Protein AF-A0A2V8MDA7-F1 (afdb_monomer_lite)

Secondary structure (DSSP, 8-state):
-HHHHHHHHHHHHHHHHHHHHHT---TT-PPPP---B-TTS-B--TT-----SGGGT-SS-B--B--S-GGGTTTTPBPPB--SSGGG-PPPPTT-

Sequence (96 aa):
MRSWFSISVIAVAVAISVFSLAAISGSGQSAAYRAPRTADGKPNLNGIWQAVNTANWDLQGHAAAKGPVPALGAVFSVPPGLGVVEGDEIPYLPAA

pLDDT: mean 86.14, std 12.44, range [54.81, 97.81]

Structure (mmCIF, N/CA/C/O backbone):
data_AF-A0A2V8MDA7-F1
#
_entry.id   AF-A0A2V8MDA7-F1
#
loop_
_atom_site.group_PDB
_atom_site.id
_atom_site.type_symbol
_atom_site.label_atom_id
_atom_site.label_alt_id
_atom_site.label_comp_id
_atom_site.label_asym_id
_atom_site.label_entity_id
_atom_site.label_seq_id
_atom_site.pdbx_PDB_ins_code
_atom_site.Cartn_x
_atom_site.Cartn_y
_atom_site.Cartn_z
_atom_site.occupancy
_atom_site.B_iso_or_equiv
_atom_site.auth_seq_id
_atom_site.auth_comp_id
_atom_site.auth_asym_id
_atom_site.auth_atom_id
_atom_site.pdbx_PDB_model_num
ATOM 1 N N . MET A 1 1 ? 45.405 20.593 -59.227 1.00 56.84 1 MET A N 1
ATOM 2 C CA . MET A 1 1 ? 45.903 20.898 -57.863 1.00 56.84 1 MET A CA 1
ATOM 3 C C . MET A 1 1 ? 44.784 21.355 -56.926 1.00 56.84 1 MET A C 1
ATOM 5 O O . MET A 1 1 ? 44.617 20.744 -55.883 1.00 56.84 1 MET A O 1
ATOM 9 N N . ARG A 1 2 ? 43.968 22.355 -57.299 1.00 59.09 2 ARG A N 1
ATOM 10 C CA . ARG A 1 2 ? 42.872 22.886 -56.455 1.00 59.09 2 ARG A CA 1
ATOM 11 C C . ARG A 1 2 ? 41.754 21.878 -56.111 1.00 59.09 2 ARG A C 1
ATOM 13 O O . ARG A 1 2 ? 41.305 21.865 -54.977 1.00 59.09 2 ARG A O 1
ATOM 20 N N . SER A 1 3 ? 41.359 20.998 -57.037 1.00 54.81 3 SER A N 1
ATOM 21 C CA . SER A 1 3 ? 40.299 19.993 -56.812 1.00 54.81 3 SER A CA 1
ATOM 22 C C . SER A 1 3 ? 40.706 18.846 -55.878 1.00 54.81 3 SER A C 1
ATOM 24 O O . SER A 1 3 ? 39.897 18.389 -55.079 1.00 54.81 3 SER A O 1
ATOM 26 N N . TRP A 1 4 ? 41.966 18.408 -55.930 1.00 60.44 4 TRP A N 1
ATOM 27 C CA . TRP A 1 4 ? 42.500 17.387 -55.019 1.00 60.44 4 TRP A CA 1
ATOM 28 C C . TRP A 1 4 ? 42.614 17.890 -53.583 1.00 60.44 4 TRP A C 1
ATOM 30 O O . TRP A 1 4 ? 42.355 17.139 -52.651 1.00 60.44 4 TRP A O 1
ATOM 40 N N . PHE A 1 5 ? 42.919 19.176 -53.406 1.00 68.06 5 PHE A N 1
ATOM 41 C CA . PHE A 1 5 ? 42.931 19.803 -52.088 1.00 68.06 5 PHE A CA 1
ATOM 42 C C . PHE A 1 5 ? 41.525 19.837 -51.465 1.00 68.06 5 PHE A C 1
ATOM 44 O O . PHE A 1 5 ? 41.359 19.503 -50.297 1.00 68.06 5 PHE A O 1
ATOM 51 N N . SER A 1 6 ? 40.495 20.162 -52.256 1.00 67.06 6 SER A N 1
ATOM 52 C CA . SER A 1 6 ? 39.100 20.181 -51.794 1.00 67.06 6 SER A CA 1
ATOM 53 C C . SER A 1 6 ? 38.567 18.793 -51.417 1.00 67.06 6 SER A C 1
ATOM 55 O O . SER A 1 6 ? 37.856 18.670 -50.424 1.00 67.06 6 SER A O 1
ATOM 57 N N . ILE A 1 7 ? 38.933 17.744 -52.163 1.00 75.00 7 ILE A N 1
ATOM 58 C CA . ILE A 1 7 ? 38.516 16.360 -51.869 1.00 75.00 7 ILE A CA 1
ATOM 59 C C . ILE A 1 7 ? 39.118 15.87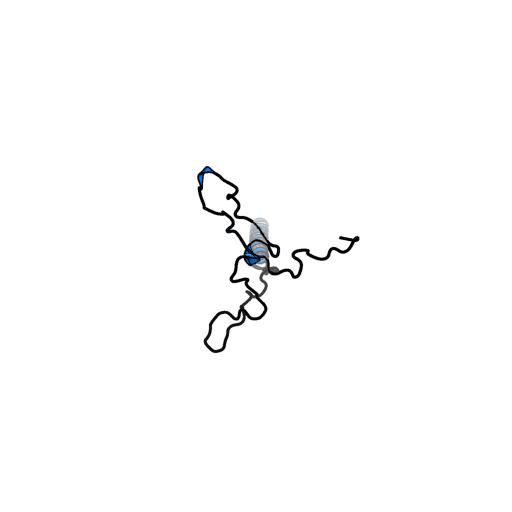8 -50.542 1.00 75.00 7 ILE A C 1
ATOM 61 O O . ILE A 1 7 ? 38.403 15.316 -49.713 1.00 75.00 7 ILE A O 1
ATOM 65 N N . SER A 1 8 ? 40.403 16.153 -50.300 1.00 75.06 8 SER A N 1
ATOM 66 C CA . SER A 1 8 ? 41.068 15.771 -49.050 1.00 75.06 8 SER A CA 1
ATOM 67 C C . SER A 1 8 ? 40.474 16.476 -47.828 1.00 75.06 8 SER A C 1
ATOM 69 O O . SER A 1 8 ? 40.306 15.852 -46.785 1.00 75.06 8 SER A O 1
ATOM 71 N N . VAL A 1 9 ? 40.094 17.752 -47.952 1.00 81.31 9 VAL A N 1
ATOM 72 C CA . VAL A 1 9 ? 39.459 18.507 -46.856 1.00 81.31 9 VAL A CA 1
ATOM 73 C C . VAL A 1 9 ? 38.088 17.928 -46.492 1.00 81.31 9 VAL A C 1
ATOM 75 O O . VAL A 1 9 ? 37.782 17.779 -45.310 1.00 81.31 9 VAL A O 1
ATOM 78 N N . ILE A 1 10 ? 37.280 17.547 -47.486 1.00 82.50 10 ILE A N 1
ATOM 79 C CA . ILE A 1 10 ? 35.962 16.936 -47.252 1.00 82.50 10 ILE A CA 1
ATOM 80 C C . ILE A 1 10 ? 36.112 15.562 -46.590 1.00 82.50 10 ILE A C 1
ATOM 82 O O . ILE A 1 10 ? 35.414 15.271 -45.621 1.00 82.50 10 ILE A O 1
ATOM 86 N N . ALA A 1 11 ? 37.050 14.736 -47.062 1.00 81.88 11 ALA A N 1
ATOM 87 C CA . ALA A 1 11 ? 37.301 13.419 -46.481 1.00 81.88 11 ALA A CA 1
ATOM 88 C C . ALA A 1 11 ? 37.730 13.509 -45.005 1.00 81.88 11 ALA A C 1
ATOM 90 O O . ALA A 1 11 ? 37.251 12.742 -44.170 1.00 81.88 11 ALA A O 1
ATOM 91 N N . VAL A 1 12 ? 38.578 14.486 -44.668 1.00 84.69 12 VAL A N 1
ATOM 92 C CA . VAL A 1 12 ? 39.014 14.737 -43.287 1.00 84.69 12 VAL A CA 1
ATOM 93 C C . VAL A 1 12 ? 37.857 15.232 -42.418 1.00 84.69 12 VAL A C 1
ATOM 95 O O . VAL A 1 12 ? 37.687 14.740 -41.306 1.00 84.69 12 VAL A O 1
ATOM 98 N N . ALA A 1 13 ? 37.022 16.146 -42.919 1.00 82.38 13 ALA A N 1
ATOM 99 C CA . ALA A 1 13 ? 35.858 16.632 -42.178 1.00 82.38 13 ALA A CA 1
ATOM 100 C C . ALA A 1 13 ? 34.865 15.500 -41.862 1.00 82.38 13 ALA A C 1
ATOM 102 O O . ALA A 1 13 ? 34.412 15.383 -40.726 1.00 82.38 13 ALA A O 1
ATOM 103 N N . VAL A 1 14 ? 34.595 14.617 -42.831 1.00 83.88 14 VAL A N 1
ATOM 104 C CA . VAL A 1 14 ? 33.732 13.440 -42.636 1.00 83.88 14 VAL A CA 1
ATOM 105 C C . VAL A 1 14 ? 34.332 12.480 -41.608 1.00 83.88 14 VAL A C 1
ATOM 107 O O . VAL A 1 14 ? 33.622 12.029 -40.711 1.00 83.88 14 VAL A O 1
ATOM 110 N N . ALA A 1 15 ? 35.637 12.203 -41.686 1.00 81.12 15 ALA A N 1
ATOM 111 C CA . ALA A 1 15 ? 36.313 11.339 -40.720 1.00 81.12 15 ALA A CA 1
ATOM 112 C C . ALA A 1 15 ? 36.254 11.910 -39.292 1.00 81.12 15 ALA A C 1
ATOM 114 O O . ALA A 1 15 ? 35.974 11.170 -38.349 1.00 81.12 15 ALA A O 1
ATOM 115 N N . ILE A 1 16 ? 36.443 13.225 -39.134 1.00 82.19 16 ILE A N 1
ATOM 116 C CA . ILE A 1 16 ? 36.327 13.911 -37.840 1.00 82.19 16 ILE A CA 1
ATOM 117 C C . ILE A 1 16 ? 34.893 13.818 -37.312 1.00 82.19 16 ILE A C 1
ATOM 119 O O . ILE A 1 16 ? 34.707 13.447 -36.158 1.00 82.19 16 ILE A O 1
ATOM 123 N N . SER A 1 17 ? 33.877 14.081 -38.140 1.00 75.69 17 SER A N 1
ATOM 124 C CA . SER A 1 17 ? 32.471 13.991 -37.721 1.00 75.69 17 SER A CA 1
ATOM 125 C C . SER A 1 17 ? 32.074 12.578 -37.282 1.00 75.69 17 SER A C 1
ATOM 127 O O . SER A 1 17 ? 31.412 12.423 -36.258 1.00 75.69 17 SER A O 1
ATOM 129 N N . VAL A 1 18 ? 32.511 11.541 -38.004 1.00 76.56 18 VAL A N 1
ATOM 130 C CA . VAL A 1 18 ? 32.260 10.139 -37.625 1.00 76.56 18 VAL A CA 1
ATOM 131 C C . VAL A 1 18 ? 32.960 9.795 -36.307 1.00 76.56 18 VAL A C 1
ATOM 133 O O . VAL A 1 18 ? 32.362 9.159 -35.439 1.00 76.56 18 VAL A O 1
ATOM 136 N N . PHE A 1 19 ? 34.195 10.265 -36.114 1.00 75.38 19 PHE A N 1
ATOM 137 C CA . PHE A 1 19 ? 34.934 10.054 -34.871 1.00 75.38 19 PHE A CA 1
ATOM 138 C C . PHE A 1 19 ? 34.295 10.788 -33.678 1.00 75.38 19 PHE A C 1
ATOM 140 O O . PHE A 1 19 ? 34.216 10.235 -32.584 1.00 75.38 19 PHE A O 1
ATOM 147 N N . SER A 1 20 ? 33.763 11.999 -33.885 1.00 71.44 20 SER A N 1
ATOM 148 C CA . SER A 1 20 ? 33.050 12.762 -32.851 1.00 71.44 20 SER A CA 1
ATOM 149 C C . SER A 1 20 ? 31.741 12.102 -32.406 1.00 71.44 20 SER A C 1
ATOM 151 O O . SER A 1 20 ? 31.413 12.171 -31.225 1.00 71.44 20 SER A O 1
ATOM 153 N N . LEU A 1 21 ? 31.015 11.423 -33.305 1.00 65.25 21 LEU A N 1
ATOM 154 C CA . LEU A 1 21 ? 29.817 10.653 -32.937 1.00 65.25 21 LEU A CA 1
ATOM 155 C C . LEU A 1 21 ? 30.158 9.391 -32.126 1.00 65.25 21 LEU A C 1
ATOM 157 O O . LEU A 1 21 ? 29.404 9.022 -31.230 1.00 65.25 21 LEU A O 1
ATOM 161 N N . ALA A 1 22 ? 31.297 8.750 -32.402 1.00 64.75 22 ALA A N 1
ATOM 162 C CA . ALA A 1 22 ? 31.773 7.594 -31.637 1.00 64.75 22 ALA A CA 1
ATOM 163 C C . ALA A 1 22 ? 32.338 7.974 -30.252 1.00 64.75 22 ALA A C 1
ATOM 165 O O . ALA A 1 22 ? 32.392 7.134 -29.357 1.00 64.75 22 ALA A O 1
ATOM 166 N N . ALA A 1 23 ? 32.734 9.238 -30.065 1.00 61.62 23 ALA A N 1
ATOM 167 C CA . ALA A 1 23 ? 33.270 9.775 -28.814 1.00 61.62 23 ALA A CA 1
ATOM 168 C C . ALA A 1 23 ? 32.194 10.296 -27.841 1.00 61.62 23 ALA A C 1
ATOM 170 O O . ALA A 1 23 ? 32.540 10.874 -26.808 1.00 61.62 23 ALA A O 1
ATOM 171 N N . ILE A 1 24 ? 30.901 10.087 -28.128 1.00 65.69 24 ILE A N 1
ATOM 172 C CA . ILE A 1 24 ? 29.829 10.282 -27.144 1.00 65.69 24 ILE A CA 1
ATOM 173 C C . ILE A 1 24 ? 29.948 9.153 -26.114 1.00 65.69 24 ILE A C 1
ATOM 175 O O . ILE A 1 24 ? 29.229 8.156 -26.143 1.00 65.69 24 ILE A O 1
ATOM 179 N N . SER A 1 25 ? 30.905 9.295 -25.202 1.00 62.12 25 SER A N 1
ATOM 180 C CA . SER A 1 25 ? 30.958 8.525 -23.969 1.00 62.12 25 SER A CA 1
ATOM 181 C C . SER A 1 25 ? 29.610 8.700 -23.274 1.00 62.12 25 SER A C 1
ATOM 183 O O . SER A 1 25 ? 29.238 9.823 -22.934 1.00 62.12 25 SER A O 1
ATOM 185 N N . GLY A 1 26 ? 28.855 7.612 -23.112 1.00 63.09 26 GLY A N 1
ATOM 186 C CA . GLY A 1 26 ? 27.552 7.608 -22.453 1.00 63.09 26 GLY A CA 1
ATOM 187 C C . GLY A 1 26 ? 27.675 8.027 -20.990 1.00 63.09 26 GLY A C 1
ATOM 188 O O . GLY A 1 26 ? 27.732 7.184 -20.100 1.00 63.09 26 GLY A O 1
ATOM 189 N N . SER A 1 27 ? 27.675 9.332 -20.724 1.00 63.53 27 SER A N 1
ATOM 190 C CA . SER A 1 27 ? 27.763 9.960 -19.397 1.00 63.53 27 SER A CA 1
ATOM 191 C C . SER A 1 27 ? 26.510 9.758 -18.525 1.00 63.53 27 SER A C 1
ATOM 193 O O . SER A 1 27 ? 26.257 10.521 -17.598 1.00 63.53 27 SER A O 1
ATOM 195 N N . GLY A 1 28 ? 25.735 8.704 -18.801 1.00 60.78 28 GLY A N 1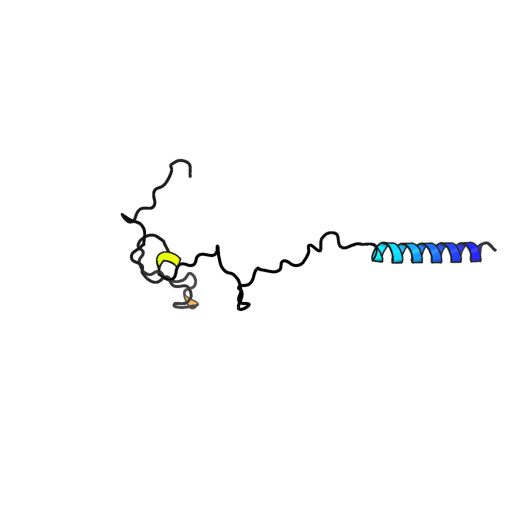
ATOM 196 C CA . GLY A 1 28 ? 24.552 8.280 -18.052 1.00 60.78 28 GLY A CA 1
ATOM 197 C C . GLY A 1 28 ? 24.500 6.777 -17.753 1.00 60.78 28 GLY A C 1
ATOM 198 O O . GLY A 1 28 ? 23.555 6.324 -17.113 1.00 60.78 28 GLY A O 1
ATOM 199 N N . GLN A 1 29 ? 25.493 5.985 -18.175 1.00 67.88 29 GLN A N 1
ATOM 200 C CA . GLN A 1 29 ? 25.583 4.576 -17.781 1.00 67.88 29 GLN A CA 1
ATOM 201 C C . GLN A 1 29 ? 26.228 4.476 -16.399 1.00 67.88 29 GLN A C 1
ATOM 203 O O . GLN A 1 29 ? 27.412 4.180 -16.252 1.00 67.88 29 GLN A O 1
ATOM 208 N N . SER A 1 30 ? 25.424 4.736 -15.366 1.00 73.25 30 SER A N 1
ATOM 209 C CA . SER A 1 30 ? 25.749 4.256 -14.023 1.00 73.25 30 SER A CA 1
ATOM 210 C C . SER A 1 30 ? 25.954 2.742 -14.084 1.00 73.25 30 SER A C 1
ATOM 212 O O . SER A 1 30 ? 25.271 2.049 -14.848 1.00 73.25 30 SER A O 1
ATOM 214 N N . ALA A 1 31 ? 26.890 2.220 -13.289 1.00 80.44 31 ALA A N 1
ATOM 215 C CA . ALA A 1 31 ? 27.028 0.781 -13.128 1.00 80.44 31 ALA A CA 1
ATOM 216 C C . ALA A 1 31 ? 25.652 0.182 -12.796 1.00 80.44 31 ALA A C 1
ATOM 218 O O . ALA A 1 31 ? 24.940 0.692 -11.927 1.00 80.44 31 ALA A O 1
ATOM 219 N N . ALA A 1 32 ? 25.265 -0.884 -13.503 1.00 85.81 32 ALA A N 1
ATOM 220 C CA . ALA A 1 32 ? 24.000 -1.554 -13.241 1.00 85.81 32 ALA A CA 1
ATOM 221 C C . ALA A 1 32 ? 23.958 -1.974 -11.766 1.00 85.81 32 ALA A C 1
ATOM 223 O O . ALA A 1 32 ? 24.826 -2.718 -11.301 1.00 85.81 32 ALA A O 1
ATOM 224 N N . TYR A 1 33 ? 22.969 -1.472 -11.023 1.00 86.94 33 TYR A N 1
ATOM 225 C CA . TYR A 1 33 ? 22.818 -1.824 -9.619 1.00 86.94 33 TYR A CA 1
ATOM 226 C C . TYR A 1 33 ? 22.639 -3.338 -9.487 1.00 86.94 33 TYR A C 1
ATOM 228 O O . TYR A 1 33 ? 21.742 -3.934 -10.087 1.00 86.94 33 TYR A O 1
ATOM 236 N N . ARG A 1 34 ? 23.489 -3.961 -8.671 1.00 89.44 34 ARG A N 1
ATOM 237 C CA . ARG A 1 34 ? 23.367 -5.368 -8.304 1.00 89.44 34 ARG A CA 1
ATOM 238 C C . ARG A 1 34 ? 22.839 -5.455 -6.880 1.00 89.44 34 ARG A C 1
ATOM 240 O O . ARG A 1 34 ? 23.562 -5.155 -5.935 1.00 89.44 34 ARG A O 1
ATOM 247 N N . ALA A 1 35 ? 21.592 -5.899 -6.740 1.00 91.44 35 ALA A N 1
ATOM 248 C CA . ALA A 1 35 ? 20.982 -6.106 -5.432 1.00 91.44 35 ALA A CA 1
ATOM 249 C C . ALA A 1 35 ? 21.796 -7.114 -4.589 1.00 91.44 35 ALA A C 1
ATOM 251 O O . ALA A 1 35 ? 22.234 -8.142 -5.131 1.00 91.44 35 ALA A O 1
ATOM 252 N N . PRO A 1 36 ? 21.990 -6.861 -3.280 1.00 94.75 36 PRO A N 1
ATOM 253 C CA . PRO A 1 36 ? 22.629 -7.806 -2.376 1.00 94.75 36 PRO A CA 1
ATOM 254 C C . PRO A 1 36 ? 21.917 -9.163 -2.363 1.00 94.75 36 PRO A C 1
ATOM 256 O O . PRO A 1 36 ? 20.698 -9.260 -2.532 1.00 94.75 36 PRO A O 1
ATOM 259 N N . ARG A 1 37 ? 22.689 -10.228 -2.140 1.00 96.56 37 ARG A N 1
ATOM 260 C CA . ARG A 1 37 ? 22.180 -11.600 -2.027 1.00 96.56 37 ARG A CA 1
ATOM 261 C C . ARG A 1 37 ? 22.598 -12.214 -0.700 1.00 96.56 37 ARG A C 1
ATOM 263 O O . ARG A 1 37 ? 23.600 -11.811 -0.116 1.00 96.56 37 ARG A O 1
ATOM 270 N N . THR A 1 38 ? 21.813 -13.168 -0.228 1.00 96.62 38 THR A N 1
ATOM 271 C CA . THR A 1 38 ? 22.139 -14.004 0.932 1.00 96.62 38 THR A CA 1
ATOM 272 C C . THR A 1 38 ? 23.234 -15.023 0.579 1.00 96.62 38 THR A C 1
ATOM 274 O O . THR A 1 38 ? 23.574 -15.197 -0.594 1.00 96.62 38 THR A O 1
ATOM 277 N N . ALA A 1 39 ? 23.794 -15.716 1.577 1.00 96.81 39 ALA A N 1
ATOM 278 C CA . ALA A 1 39 ? 24.849 -16.719 1.371 1.00 96.81 39 ALA A CA 1
ATOM 279 C C . ALA A 1 39 ? 24.406 -17.906 0.490 1.00 96.81 39 ALA A C 1
ATOM 281 O O . ALA A 1 39 ? 25.208 -18.456 -0.257 1.00 96.81 39 ALA A O 1
ATOM 282 N N . ASP A 1 40 ? 23.120 -18.262 0.526 1.00 97.00 40 ASP A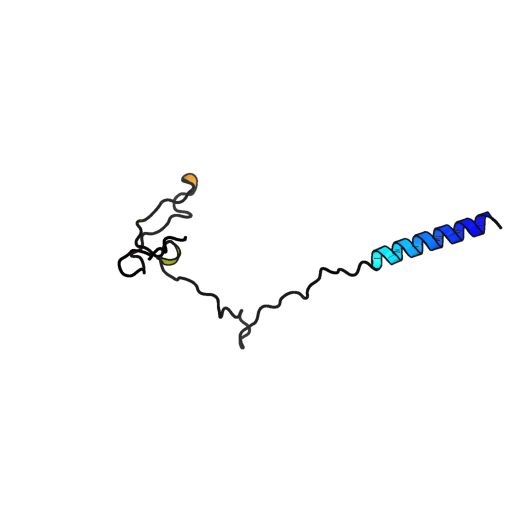 N 1
ATOM 283 C CA . ASP A 1 40 ? 22.482 -19.254 -0.350 1.00 97.00 40 ASP A CA 1
ATOM 284 C C . ASP A 1 40 ? 22.041 -18.667 -1.706 1.00 97.00 40 ASP A C 1
ATOM 286 O O . ASP A 1 40 ? 21.372 -19.325 -2.501 1.00 97.00 40 ASP A O 1
ATOM 290 N N . GLY A 1 41 ? 22.410 -17.416 -1.987 1.00 96.56 41 GLY A N 1
ATOM 291 C CA . GLY A 1 41 ? 22.211 -16.790 -3.281 1.00 96.56 41 GLY A CA 1
ATOM 292 C C . GLY A 1 41 ? 20.768 -16.397 -3.576 1.00 96.56 41 GLY A C 1
ATOM 293 O O . GLY A 1 41 ? 20.449 -16.252 -4.752 1.00 96.56 41 GLY A O 1
ATOM 294 N N . LYS A 1 42 ? 19.894 -16.182 -2.588 1.00 96.75 42 LYS A N 1
ATOM 295 C CA . LYS A 1 42 ? 18.556 -15.580 -2.773 1.00 96.75 42 LYS A CA 1
ATOM 296 C C . LYS A 1 42 ? 18.633 -14.044 -2.708 1.00 96.75 42 LYS A C 1
ATOM 298 O O . LYS A 1 42 ? 19.647 -13.510 -2.254 1.00 96.75 42 LYS A O 1
ATOM 303 N N . PRO A 1 43 ? 17.616 -13.302 -3.186 1.00 95.38 43 PRO A N 1
ATOM 304 C CA . PRO A 1 43 ? 17.540 -11.861 -2.950 1.00 95.38 43 PRO A CA 1
ATOM 305 C C . PRO A 1 43 ? 17.589 -11.549 -1.452 1.00 95.38 43 PRO A C 1
ATOM 307 O O . PRO A 1 43 ? 16.890 -12.182 -0.663 1.00 95.38 43 PRO A O 1
ATOM 310 N N . ASN A 1 44 ? 18.409 -10.579 -1.059 1.00 95.12 44 ASN A N 1
ATOM 311 C CA . ASN A 1 44 ? 18.410 -10.084 0.309 1.00 95.12 44 ASN A CA 1
ATOM 312 C C . ASN A 1 44 ? 17.281 -9.053 0.476 1.00 95.12 44 ASN A C 1
ATOM 314 O O . ASN A 1 44 ? 17.359 -7.971 -0.098 1.00 95.12 44 ASN A O 1
ATOM 318 N N . LEU A 1 45 ? 16.248 -9.397 1.250 1.00 93.94 45 LEU A N 1
ATOM 319 C CA . LEU A 1 45 ? 15.090 -8.532 1.522 1.00 93.94 45 LEU A CA 1
ATOM 320 C C . LEU A 1 45 ? 15.169 -7.830 2.888 1.00 93.94 45 LEU A C 1
ATOM 322 O O . LEU A 1 45 ? 14.188 -7.239 3.330 1.00 93.94 45 LEU A O 1
ATOM 326 N N . ASN A 1 46 ? 16.312 -7.891 3.580 1.00 93.38 46 ASN A N 1
ATOM 327 C CA . ASN A 1 46 ? 16.479 -7.163 4.837 1.00 93.38 46 ASN A CA 1
ATOM 328 C C . ASN A 1 46 ? 16.245 -5.661 4.615 1.00 93.38 46 ASN A C 1
ATOM 330 O O . ASN A 1 46 ? 16.815 -5.067 3.701 1.00 93.38 46 ASN A O 1
ATOM 334 N N . GLY A 1 47 ? 15.410 -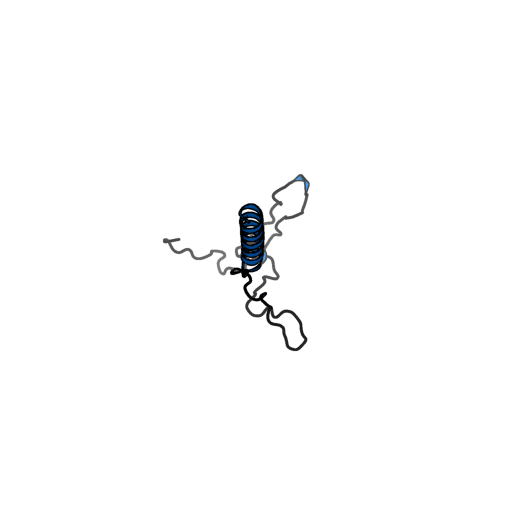5.058 5.463 1.00 91.62 47 GLY A N 1
ATOM 335 C CA . GLY A 1 47 ? 14.967 -3.667 5.322 1.00 91.62 47 GLY A CA 1
ATOM 336 C C . GLY A 1 47 ? 13.660 -3.489 4.540 1.00 91.62 47 GLY A C 1
ATOM 337 O O . GLY A 1 47 ? 13.157 -2.372 4.478 1.00 91.62 47 GLY A O 1
ATOM 338 N N . ILE A 1 48 ? 13.082 -4.563 3.991 1.00 92.06 48 ILE A N 1
ATOM 339 C CA . ILE A 1 48 ? 11.742 -4.568 3.393 1.00 92.06 48 ILE A CA 1
ATOM 340 C C . ILE A 1 48 ? 10.791 -5.271 4.362 1.00 92.06 48 ILE A C 1
ATOM 342 O O . ILE A 1 48 ? 10.992 -6.434 4.706 1.00 92.06 48 ILE A O 1
ATOM 346 N N . TRP A 1 49 ? 9.744 -4.567 4.785 1.00 92.94 49 TRP A N 1
ATOM 347 C CA . TRP A 1 49 ? 8.698 -5.105 5.653 1.00 92.94 49 TRP A CA 1
ATOM 348 C C . TRP A 1 49 ? 7.412 -5.325 4.859 1.00 92.94 49 TRP A C 1
ATOM 350 O O . TRP A 1 49 ? 7.032 -4.487 4.045 1.00 92.94 49 TRP A O 1
ATOM 360 N N . GLN A 1 50 ? 6.741 -6.448 5.110 1.00 93.06 50 GLN A N 1
ATOM 361 C CA . GLN A 1 50 ? 5.461 -6.792 4.496 1.00 93.06 50 GLN A CA 1
ATOM 362 C C . GLN A 1 50 ? 4.438 -7.125 5.583 1.00 93.06 50 GLN A C 1
ATOM 364 O O . GLN A 1 50 ? 4.713 -7.930 6.473 1.00 93.06 50 GLN A O 1
ATOM 369 N N . ALA A 1 51 ? 3.238 -6.558 5.472 1.00 94.81 51 ALA A N 1
ATOM 370 C CA . ALA A 1 51 ? 2.092 -6.990 6.260 1.00 94.81 51 ALA A CA 1
ATOM 371 C C . ALA A 1 51 ? 1.501 -8.278 5.661 1.00 94.81 51 ALA A C 1
ATOM 373 O O . ALA A 1 51 ? 1.154 -8.331 4.482 1.00 94.81 51 ALA A O 1
ATOM 374 N N . VAL A 1 52 ? 1.379 -9.324 6.480 1.00 94.25 52 VAL A N 1
ATOM 375 C CA . VAL A 1 52 ? 0.782 -10.624 6.109 1.00 94.25 52 VAL A CA 1
ATOM 376 C C . VAL A 1 52 ? -0.549 -10.842 6.833 1.00 94.25 52 VAL A C 1
ATOM 378 O O . VAL A 1 52 ? -0.815 -11.893 7.407 1.00 94.25 52 VAL A O 1
ATOM 381 N N . ASN A 1 53 ? -1.376 -9.799 6.849 1.00 94.25 53 ASN A N 1
ATOM 382 C CA . ASN A 1 53 ? -2.709 -9.762 7.448 1.00 94.25 53 ASN A CA 1
ATOM 383 C C . ASN A 1 53 ? -3.553 -8.656 6.776 1.00 94.25 53 ASN A C 1
ATOM 385 O O . ASN A 1 53 ? -3.136 -8.057 5.782 1.00 94.25 53 ASN A O 1
ATOM 389 N N . THR A 1 54 ? -4.740 -8.361 7.313 1.00 95.75 54 THR A N 1
ATOM 390 C CA . THR A 1 54 ? -5.626 -7.309 6.782 1.00 95.75 54 THR A CA 1
ATOM 391 C C . THR A 1 54 ? -5.095 -5.892 6.997 1.00 95.75 54 THR A C 1
ATOM 393 O O . THR A 1 54 ? -5.583 -4.983 6.339 1.00 95.75 54 THR A O 1
ATOM 396 N N . ALA A 1 55 ? -4.056 -5.696 7.821 1.00 95.69 55 ALA A N 1
ATOM 397 C CA . ALA A 1 55 ? -3.409 -4.392 7.980 1.00 95.69 55 ALA A CA 1
ATOM 398 C C . ALA A 1 55 ? -2.652 -3.933 6.720 1.00 95.69 55 ALA A C 1
ATOM 400 O O . ALA A 1 55 ? -2.256 -2.779 6.617 1.00 95.69 55 ALA A O 1
ATOM 401 N N . ASN A 1 56 ? -2.491 -4.823 5.731 1.00 95.06 56 ASN A N 1
ATOM 402 C CA . ASN A 1 56 ? -2.094 -4.449 4.374 1.00 95.06 56 ASN A CA 1
ATOM 403 C C . ASN A 1 56 ? -3.120 -3.525 3.684 1.00 95.06 56 ASN A C 1
ATOM 405 O O . ASN A 1 56 ? -2.748 -2.788 2.775 1.00 95.06 56 ASN A O 1
ATOM 409 N N . TRP A 1 57 ? -4.400 -3.606 4.062 1.00 95.06 57 TRP A N 1
ATOM 410 C CA . TRP A 1 57 ? -5.475 -2.802 3.474 1.00 95.06 57 TRP A CA 1
ATOM 411 C C . TRP A 1 57 ? -5.721 -1.512 4.250 1.00 95.06 57 TRP A C 1
ATOM 413 O O . TRP A 1 57 ? -5.797 -0.452 3.636 1.00 95.06 57 TRP A O 1
ATOM 423 N N . ASP A 1 58 ? -5.817 -1.610 5.575 1.00 94.50 58 ASP A N 1
ATOM 424 C CA . ASP A 1 58 ? -5.950 -0.472 6.486 1.00 94.50 58 ASP A CA 1
ATOM 425 C C . ASP A 1 58 ? -5.441 -0.868 7.880 1.00 94.50 58 ASP A C 1
ATOM 427 O O . ASP A 1 58 ? -5.668 -1.994 8.333 1.00 94.50 58 ASP A O 1
ATOM 431 N N . LEU A 1 59 ? -4.743 0.047 8.552 1.00 94.81 59 LEU A N 1
ATOM 432 C CA . LEU A 1 59 ? -4.239 -0.155 9.909 1.00 94.81 59 LEU A CA 1
ATOM 433 C C . LEU A 1 59 ? -5.370 -0.155 10.944 1.00 94.81 59 LEU A C 1
ATOM 435 O O . LEU A 1 59 ? -5.260 -0.867 11.946 1.00 94.81 59 LEU A O 1
ATOM 439 N N . GLN A 1 60 ? -6.427 0.627 10.717 1.00 95.81 60 GLN A N 1
ATOM 440 C CA . GLN A 1 60 ? -7.611 0.682 11.576 1.00 95.81 60 GLN A CA 1
ATOM 441 C C . GLN A 1 60 ? -8.604 -0.436 11.225 1.00 95.81 60 GLN A C 1
ATOM 443 O O . GLN A 1 60 ? -8.517 -1.094 10.178 1.00 95.81 60 GLN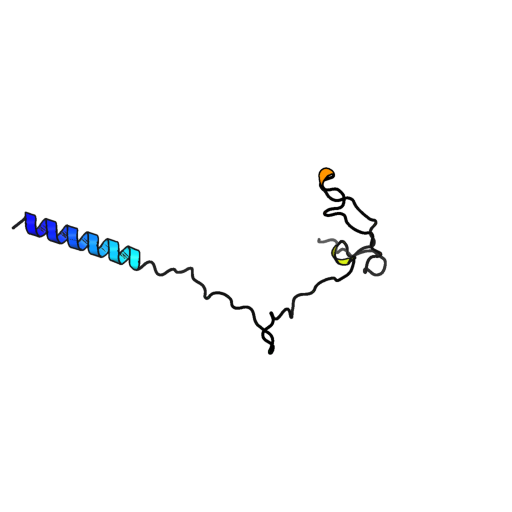 A O 1
ATOM 448 N N . GLY A 1 61 ? -9.542 -0.690 12.135 1.00 96.19 61 GLY A N 1
ATOM 449 C CA . GLY A 1 61 ? -10.655 -1.598 11.903 1.00 96.19 61 GLY A CA 1
ATOM 450 C C . GLY A 1 61 ? -11.488 -1.157 10.700 1.00 96.19 61 GLY A C 1
ATOM 451 O O . GLY A 1 61 ? -11.818 0.015 10.541 1.00 96.19 61 GLY A O 1
ATOM 452 N N . HIS A 1 62 ? -11.845 -2.102 9.830 1.00 96.88 62 HIS A N 1
ATOM 453 C CA . HIS A 1 62 ? -12.592 -1.803 8.611 1.00 96.88 62 HIS A CA 1
ATOM 454 C C . HIS A 1 62 ? -13.529 -2.938 8.202 1.00 96.88 62 HIS A C 1
ATOM 456 O O . HIS A 1 62 ? -13.239 -4.129 8.339 1.00 96.88 62 HIS A O 1
ATOM 462 N N . ALA A 1 63 ? -14.681 -2.554 7.654 1.00 97.81 63 ALA A N 1
ATOM 463 C CA . ALA A 1 63 ? -15.606 -3.480 7.020 1.00 97.81 63 ALA A CA 1
ATOM 464 C C . ALA A 1 63 ? -15.122 -3.869 5.614 1.00 97.81 63 ALA A C 1
ATOM 466 O O . ALA A 1 63 ? -14.260 -3.221 5.021 1.00 97.81 63 ALA A O 1
ATOM 467 N N . ALA A 1 64 ? -15.720 -4.920 5.053 1.00 97.25 64 ALA A N 1
ATOM 468 C CA . ALA A 1 64 ? -15.467 -5.297 3.671 1.00 97.25 64 ALA A CA 1
ATOM 469 C C . ALA A 1 64 ? -15.913 -4.180 2.712 1.00 97.25 64 ALA A C 1
ATOM 471 O O . ALA A 1 64 ? -16.983 -3.592 2.897 1.00 97.25 64 ALA A O 1
ATOM 472 N N . ALA A 1 65 ? -15.143 -3.937 1.652 1.00 96.12 65 ALA A N 1
ATOM 473 C CA . ALA A 1 65 ? -15.469 -2.936 0.641 1.00 96.12 65 ALA A CA 1
ATOM 474 C C . ALA A 1 65 ? -15.380 -3.503 -0.779 1.00 96.12 65 ALA A C 1
ATOM 476 O O . ALA A 1 65 ? -14.548 -4.358 -1.096 1.00 96.12 65 ALA A O 1
ATOM 477 N N . LYS A 1 66 ? -16.253 -3.006 -1.660 1.00 96.25 66 LYS A N 1
ATOM 478 C CA . LYS 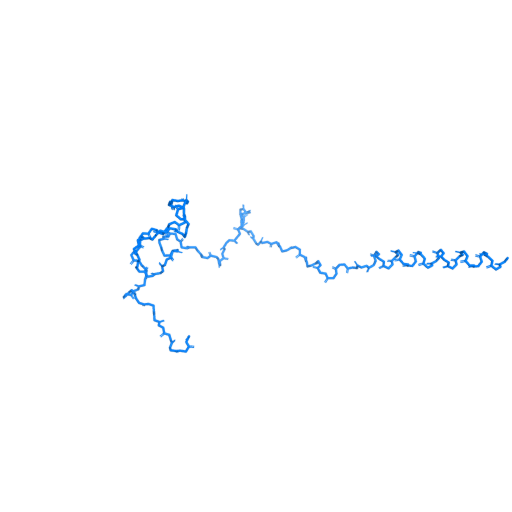A 1 66 ? -16.236 -3.361 -3.083 1.00 96.25 66 LYS A CA 1
ATOM 479 C C . LYS A 1 66 ? -14.984 -2.806 -3.767 1.00 96.25 66 LYS A C 1
ATOM 481 O O . LYS A 1 66 ? -14.513 -1.726 -3.415 1.00 96.25 66 LYS A O 1
ATOM 486 N N . GLY A 1 67 ? -14.510 -3.509 -4.793 1.00 95.06 67 GLY A N 1
ATOM 487 C CA . GLY A 1 67 ? -13.487 -2.980 -5.692 1.00 95.06 67 GLY A CA 1
ATOM 488 C C . GLY A 1 67 ? -14.000 -1.779 -6.510 1.00 95.06 67 GLY A C 1
ATOM 489 O O . GLY A 1 67 ? -15.212 -1.553 -6.607 1.00 95.06 67 GLY A O 1
ATOM 490 N N . PRO A 1 68 ? -13.097 -1.005 -7.136 1.00 94.69 68 PRO A N 1
ATOM 491 C CA . PRO A 1 68 ? -13.445 0.238 -7.826 1.00 94.69 68 PRO A CA 1
ATOM 492 C C . PRO A 1 68 ? -14.249 0.032 -9.120 1.00 94.69 68 PRO A C 1
ATOM 494 O O . PRO A 1 68 ? -14.937 0.950 -9.561 1.00 94.69 68 PRO A O 1
ATOM 497 N N . VAL A 1 69 ? -14.186 -1.156 -9.737 1.00 97.00 69 VAL A N 1
ATOM 498 C CA . VAL A 1 69 ? -14.824 -1.447 -11.032 1.00 97.00 69 VAL A CA 1
ATOM 499 C C . VAL A 1 69 ? -15.834 -2.593 -10.883 1.00 97.00 69 VAL A C 1
ATOM 501 O O . VAL A 1 69 ? -15.421 -3.752 -10.823 1.00 97.00 69 VAL A O 1
ATOM 504 N N . PRO A 1 70 ? -17.156 -2.319 -10.888 1.00 94.81 70 PRO A N 1
ATOM 505 C CA . PRO A 1 70 ? -18.183 -3.341 -10.654 1.00 94.81 70 PRO A CA 1
ATOM 506 C C . PRO A 1 70 ? -18.139 -4.529 -11.622 1.00 94.81 70 PRO A C 1
ATOM 508 O O . PRO A 1 70 ? -18.384 -5.663 -11.220 1.00 94.81 70 PRO A O 1
ATOM 511 N N . ALA A 1 71 ? -17.791 -4.284 -12.889 1.00 97.31 71 ALA A N 1
ATOM 512 C CA . ALA A 1 71 ? -17.716 -5.325 -13.915 1.00 97.31 71 ALA A CA 1
ATOM 513 C C . ALA A 1 71 ? -16.647 -6.397 -13.624 1.00 97.31 71 ALA A C 1
ATOM 515 O O . ALA A 1 71 ? -16.726 -7.492 -14.173 1.00 97.31 71 ALA A O 1
ATOM 516 N N . LEU A 1 72 ? -15.667 -6.102 -12.760 1.00 97.06 72 LEU A N 1
ATOM 517 C CA . LEU A 1 72 ? -14.627 -7.052 -12.357 1.00 97.06 72 LEU A CA 1
ATOM 518 C C . LEU A 1 72 ? -15.037 -7.928 -11.158 1.00 97.06 72 LEU A C 1
ATOM 520 O O . LEU A 1 72 ? -14.252 -8.764 -10.712 1.00 97.06 72 LEU A O 1
ATOM 524 N N . GLY A 1 73 ? -16.249 -7.763 -10.618 1.00 94.12 73 GLY A N 1
ATOM 525 C CA . GLY A 1 73 ? -16.720 -8.536 -9.470 1.00 94.12 73 GLY A CA 1
ATOM 526 C C . GLY A 1 73 ? -15.876 -8.287 -8.213 1.00 94.12 73 GLY A C 1
ATOM 527 O O . GLY A 1 73 ? -15.702 -7.146 -7.795 1.00 94.12 73 GLY A O 1
ATOM 528 N N . ALA A 1 74 ? -15.370 -9.359 -7.596 1.00 94.38 74 ALA A N 1
ATOM 529 C CA . ALA A 1 74 ? -14.583 -9.293 -6.358 1.00 94.38 74 ALA A CA 1
ATOM 530 C C . ALA A 1 74 ? -13.100 -8.924 -6.568 1.00 94.38 74 ALA A C 1
ATOM 532 O O . ALA A 1 74 ? -12.342 -8.816 -5.607 1.00 94.38 74 ALA A O 1
ATOM 533 N N . VAL A 1 75 ? -12.640 -8.736 -7.807 1.00 96.25 75 VAL A N 1
ATOM 534 C CA . VAL A 1 75 ? -11.249 -8.326 -8.038 1.00 96.25 75 VAL A CA 1
ATOM 535 C C . VAL A 1 75 ? -11.033 -6.930 -7.439 1.00 96.25 75 VAL A C 1
ATOM 537 O O . VAL A 1 75 ? -11.841 -6.024 -7.647 1.00 96.25 75 VAL A O 1
ATOM 540 N N . PHE A 1 76 ? -9.941 -6.769 -6.684 1.00 94.19 76 PHE A N 1
ATOM 541 C CA . PHE A 1 76 ? -9.615 -5.565 -5.903 1.00 94.19 76 PHE A CA 1
ATOM 542 C C . PHE A 1 76 ? -10.593 -5.239 -4.757 1.00 94.19 76 PHE A C 1
ATOM 544 O O . PHE A 1 76 ? -10.564 -4.123 -4.244 1.00 94.19 76 PHE A O 1
ATOM 551 N N . SER A 1 77 ? -11.465 -6.169 -4.344 1.00 95.62 77 SER A N 1
ATOM 552 C CA . SER A 1 77 ? -12.266 -5.977 -3.128 1.00 95.62 77 SER A CA 1
ATOM 553 C C . SER A 1 77 ? -11.396 -6.025 -1.873 1.00 95.62 77 SER A C 1
ATOM 555 O O . SER A 1 77 ? -10.435 -6.795 -1.817 1.00 95.62 77 SER A O 1
ATOM 557 N N . VAL A 1 78 ? -11.793 -5.274 -0.849 1.00 96.62 78 VAL A N 1
ATOM 558 C CA . VAL A 1 78 ? -11.126 -5.239 0.455 1.00 96.62 78 VAL A CA 1
ATOM 559 C C . VAL A 1 78 ? -11.856 -6.189 1.418 1.00 96.62 78 VAL A C 1
ATOM 561 O O . VAL A 1 78 ? -13.072 -6.047 1.583 1.00 96.62 78 VAL A O 1
ATOM 564 N N . PRO A 1 79 ? -11.174 -7.170 2.038 1.00 95.81 79 PRO A N 1
ATOM 565 C CA . PRO A 1 79 ? -11.762 -8.003 3.089 1.00 95.81 79 PRO A CA 1
ATOM 566 C C . PRO A 1 79 ? -11.966 -7.196 4.387 1.00 95.81 79 PRO A C 1
ATOM 568 O O . PRO A 1 79 ? -11.272 -6.207 4.588 1.00 95.81 79 PRO A O 1
ATOM 571 N N . PRO A 1 80 ? -12.876 -7.601 5.294 1.00 97.38 80 PRO A N 1
ATOM 572 C CA . PRO A 1 80 ? -12.999 -6.948 6.597 1.00 97.38 80 PRO A CA 1
ATOM 573 C C . PRO A 1 80 ? -11.776 -7.249 7.482 1.00 97.38 80 PRO A C 1
ATOM 575 O O . PRO A 1 80 ? -11.230 -8.354 7.419 1.00 97.38 80 PRO A O 1
ATOM 578 N N . GLY A 1 81 ? -11.387 -6.309 8.345 1.00 96.75 81 GLY A N 1
ATOM 579 C CA . GLY A 1 81 ? -10.239 -6.424 9.248 1.00 96.75 81 GLY A CA 1
ATOM 580 C C . GLY A 1 81 ? -10.487 -5.777 10.614 1.00 96.75 81 GLY A C 1
ATOM 581 O O . GLY A 1 81 ? -11.179 -4.771 10.710 1.00 96.75 81 GLY A O 1
ATOM 582 N N . LEU A 1 82 ? -9.914 -6.349 11.680 1.00 95.00 82 LEU A N 1
ATOM 583 C CA . LEU A 1 82 ? -10.084 -5.861 13.064 1.00 95.00 82 LEU A CA 1
ATOM 584 C C . LEU A 1 82 ? -9.211 -4.644 13.422 1.00 95.00 82 LEU A C 1
ATOM 586 O O . LEU A 1 82 ? -9.383 -4.085 14.498 1.00 95.00 82 LEU A O 1
ATOM 590 N N . GLY A 1 83 ? -8.282 -4.256 12.548 1.00 94.56 83 GLY A N 1
ATOM 591 C CA . GLY A 1 83 ? -7.266 -3.250 12.847 1.00 94.56 83 GLY A CA 1
ATOM 592 C C . GLY A 1 83 ? -6.114 -3.791 13.702 1.00 94.56 83 GLY A C 1
ATOM 593 O O . GLY A 1 83 ? -6.169 -4.888 14.260 1.00 94.56 83 GLY A O 1
ATOM 594 N N . VAL A 1 84 ? -5.029 -3.022 13.753 1.00 95.31 84 VAL A N 1
ATOM 595 C CA . VAL A 1 84 ? -3.843 -3.263 14.597 1.00 95.31 84 VAL A CA 1
ATOM 596 C C . VAL A 1 84 ? -3.498 -2.051 15.468 1.00 95.31 84 VAL A C 1
ATOM 598 O O . VAL A 1 84 ? -2.518 -2.090 16.208 1.00 95.31 84 VAL A O 1
ATOM 601 N N . VAL A 1 85 ? -4.286 -0.974 15.373 1.00 95.12 85 VAL A N 1
ATOM 602 C CA . VAL A 1 85 ? -4.111 0.252 16.156 1.00 95.12 85 VAL A CA 1
ATOM 603 C C . VAL A 1 85 ? -4.781 0.092 17.517 1.00 95.12 85 VAL A C 1
ATOM 605 O O . VAL A 1 85 ? -5.974 -0.190 17.613 1.00 95.12 85 VAL A O 1
ATOM 608 N N . GLU A 1 86 ? -4.017 0.288 18.587 1.00 93.25 86 GLU A N 1
ATOM 609 C CA . GLU A 1 86 ? -4.567 0.309 19.942 1.00 93.25 86 GLU A CA 1
ATOM 610 C C . GLU A 1 86 ? -5.554 1.475 20.098 1.00 93.25 86 GLU A C 1
ATOM 612 O O . GLU A 1 86 ? -5.224 2.622 19.810 1.00 93.25 86 GLU A O 1
ATOM 617 N N . GLY A 1 87 ? -6.779 1.180 20.541 1.00 92.56 87 GLY A N 1
ATOM 618 C CA . GLY A 1 87 ? -7.847 2.181 20.643 1.00 92.56 87 GLY A CA 1
ATOM 619 C C . GLY A 1 87 ? -8.482 2.584 19.306 1.00 92.56 87 GLY A C 1
ATOM 620 O O . GLY A 1 87 ? -9.362 3.437 19.318 1.00 92.56 87 GLY A O 1
ATOM 621 N N . ASP A 1 88 ? -8.072 1.957 18.196 1.00 92.50 88 ASP A N 1
ATOM 622 C CA . ASP A 1 88 ? -8.618 2.134 16.840 1.00 92.50 88 ASP A CA 1
ATOM 623 C C . ASP A 1 88 ? -8.525 3.561 16.269 1.00 92.50 88 ASP A C 1
ATOM 625 O O . ASP A 1 88 ? -9.186 3.890 15.291 1.00 92.50 88 ASP A O 1
ATOM 629 N N . GLU A 1 89 ? -7.669 4.414 16.836 1.00 92.50 89 GLU A N 1
ATOM 630 C CA . GLU A 1 89 ? -7.476 5.799 16.395 1.00 92.50 89 GLU A CA 1
ATOM 631 C C . GLU A 1 89 ? -5.989 6.086 16.179 1.00 92.50 89 GLU A C 1
ATOM 633 O O . GLU A 1 89 ? -5.174 5.942 17.094 1.00 92.50 89 GLU A O 1
ATOM 638 N N . ILE A 1 90 ? -5.618 6.496 14.963 1.00 92.06 90 ILE A N 1
ATOM 639 C CA . ILE A 1 90 ? -4.240 6.891 14.655 1.00 92.06 90 ILE A CA 1
ATOM 640 C C . ILE A 1 90 ? -4.014 8.311 15.190 1.00 92.06 90 ILE A C 1
ATOM 642 O O . ILE A 1 90 ? -4.670 9.243 14.724 1.00 92.06 90 ILE A O 1
ATOM 646 N N . PRO A 1 91 ? -3.064 8.530 16.120 1.00 86.75 91 PRO A N 1
ATOM 647 C CA . PRO A 1 91 ? -2.822 9.860 16.658 1.00 86.75 91 PRO A CA 1
ATOM 648 C C . PRO A 1 91 ? -2.376 10.830 15.560 1.00 86.75 91 PRO A C 1
ATOM 650 O O . PRO A 1 91 ? -1.378 10.593 14.877 1.00 86.75 91 PRO A O 1
ATOM 653 N N . TYR A 1 92 ? -3.089 11.946 15.424 1.00 84.75 92 TYR A N 1
ATOM 654 C CA . TYR A 1 92 ? -2.757 12.990 14.460 1.00 84.75 92 TYR A CA 1
ATOM 655 C C . TYR A 1 92 ? -2.067 14.174 15.140 1.00 84.75 92 TYR A C 1
ATOM 657 O O . TYR A 1 92 ? -2.438 14.590 16.240 1.00 84.75 92 TYR A O 1
ATOM 665 N N . LEU A 1 93 ? -1.066 14.747 14.472 1.00 86.69 93 LEU A N 1
ATOM 666 C CA . LEU A 1 93 ? -0.458 16.011 14.881 1.00 86.69 93 LEU A CA 1
ATOM 667 C C . LEU A 1 93 ? -1.167 17.159 14.149 1.00 86.69 93 LEU A C 1
ATOM 669 O O . LEU A 1 93 ? -1.306 17.079 12.934 1.00 86.69 93 LEU A O 1
ATOM 673 N N . PRO A 1 94 ? -1.544 18.263 14.821 1.00 79.38 94 PRO A N 1
ATOM 674 C CA . PRO A 1 94 ? -2.283 19.365 14.189 1.00 79.38 94 PRO A CA 1
ATOM 675 C C . PRO A 1 94 ? -1.600 20.034 12.985 1.00 79.38 94 PRO A C 1
ATOM 677 O O . PRO A 1 94 ? -2.245 20.791 12.271 1.00 79.38 94 PRO A O 1
ATOM 680 N N . ALA A 1 95 ? -0.292 19.831 12.808 1.00 80.69 95 ALA A N 1
ATOM 681 C CA . ALA A 1 95 ? 0.508 20.446 11.749 1.00 80.69 95 ALA A CA 1
ATOM 682 C C . ALA A 1 95 ? 0.566 19.625 10.448 1.00 80.69 95 ALA A C 1
ATOM 684 O O . ALA A 1 95 ? 1.294 20.018 9.534 1.00 80.69 95 ALA A O 1
ATOM 685 N N . ALA A 1 96 ? -0.103 18.472 10.402 1.00 61.12 96 ALA A N 1
ATOM 686 C CA . ALA A 1 96 ? -0.144 17.615 9.224 1.00 61.12 96 ALA A CA 1
ATOM 687 C C . ALA A 1 96 ? -1.203 18.060 8.199 1.00 61.12 96 ALA A C 1
ATOM 689 O O . ALA A 1 96 ? -2.116 18.838 8.563 1.00 61.12 96 ALA A O 1
#

Foldseek 3Di:
DVVVVVVVVVVVVVVVVVVVVVPPPPPPPDPDDDADADPVGHGDCPVPDDDPFLVNVPQAFDDKAAAPDPVVPRVRTRHGDHHDDDVRDDDDDPVD

Radius of gyration: 31.59 Å; chains: 1; bounding box: 64×42×78 Å